Protein AF-A0A496YZ32-F1 (afdb_monomer_lite)

Foldseek 3Di:
DVPDDPPPDDDDDDDDDLVVLLVLQQPQCAPPHDVVSNVVNVVVLVVVCVVPLPSSQQRHHPCSVVVHDPPVVPHPVCSVVRNVVCVVSD

Radius of gyration: 14.62 Å; chains: 1; bounding box: 38×32×34 Å

Secondary structure (DSSP, 8-state):
--S--TTS---------HHHHHHHHHHHSSTTS-HHHHHHHHHHHHHHHHH-HHHHTT-SSHHHHHSS-TTGGG--S-HHHHHHHTTT--

pLDDT: mean 89.76, std 6.21, range [63.12, 96.38]

Sequence (90 aa):
RYVLPNACETKILVTMNARALLHFFEERLCLRAQWEIRGVADQMLVLVQKVCPGVFEGAGPKCVRLGKCPEGKMTCGDFEEVKRHYAWNR

Structure (mmCIF, N/CA/C/O backbone):
data_AF-A0A496YZ32-F1
#
_entry.id   AF-A0A496YZ32-F1
#
loop_
_atom_site.group_PDB
_atom_site.id
_atom_site.type_symbol
_atom_site.label_atom_id
_atom_site.label_alt_id
_atom_site.label_comp_id
_atom_site.label_asym_id
_atom_site.label_entity_id
_atom_site.label_seq_id
_atom_site.pdbx_PDB_ins_code
_atom_site.Cartn_x
_atom_site.Cartn_y
_atom_site.Cartn_z
_atom_site.occupancy
_atom_site.B_iso_or_equiv
_atom_site.auth_seq_id
_atom_site.auth_comp_id
_atom_site.auth_asym_id
_atom_site.auth_atom_id
_atom_site.pdbx_PDB_model_num
ATOM 1 N N . ARG A 1 1 ? 22.295 -9.032 -17.864 1.00 63.12 1 ARG A N 1
ATOM 2 C CA . ARG A 1 1 ? 21.400 -7.975 -17.321 1.00 63.12 1 ARG A CA 1
ATOM 3 C C . ARG A 1 1 ? 22.128 -6.629 -17.101 1.00 63.12 1 ARG A C 1
ATOM 5 O O . ARG A 1 1 ? 21.659 -5.842 -16.303 1.00 63.12 1 ARG A O 1
ATOM 12 N N . TYR A 1 2 ? 23.232 -6.335 -17.810 1.00 70.56 2 TYR A N 1
ATOM 13 C CA . TYR A 1 2 ? 24.057 -5.133 -17.558 1.00 70.56 2 TYR A CA 1
ATOM 14 C C . TYR A 1 2 ? 23.520 -3.845 -18.203 1.00 70.56 2 TYR A C 1
ATOM 16 O O . TYR A 1 2 ? 23.763 -2.760 -17.698 1.00 70.56 2 TYR A O 1
ATOM 24 N N . VAL A 1 3 ? 22.789 -3.977 -19.312 1.00 89.50 3 VAL A N 1
ATOM 25 C CA . VAL A 1 3 ? 22.224 -2.854 -20.083 1.00 89.50 3 VAL A CA 1
ATOM 26 C C . VAL A 1 3 ? 20.723 -2.660 -19.860 1.00 89.50 3 VAL A C 1
ATOM 28 O O . VAL A 1 3 ? 20.135 -1.750 -20.433 1.00 89.50 3 VAL A O 1
ATOM 31 N N . LEU A 1 4 ? 20.076 -3.532 -19.075 1.00 86.38 4 LEU A N 1
ATOM 32 C CA . LEU A 1 4 ? 18.630 -3.445 -18.878 1.00 86.38 4 LEU A CA 1
ATOM 33 C C . LEU A 1 4 ? 18.305 -2.307 -17.899 1.00 86.38 4 LEU A C 1
ATOM 35 O O . LEU A 1 4 ? 18.878 -2.285 -16.809 1.00 86.38 4 LEU A O 1
ATOM 39 N N . PRO A 1 5 ? 17.400 -1.382 -18.266 1.00 89.19 5 PRO A N 1
ATOM 40 C CA . PRO A 1 5 ? 17.046 -0.248 -17.423 1.00 89.19 5 PRO A CA 1
ATOM 41 C C . PRO A 1 5 ? 16.188 -0.685 -16.229 1.00 89.19 5 PRO A C 1
ATOM 43 O O . PRO A 1 5 ? 15.518 -1.717 -16.271 1.00 89.19 5 PRO A O 1
ATOM 46 N N . ASN A 1 6 ? 16.130 0.152 -15.190 1.00 88.19 6 ASN A N 1
ATOM 47 C CA . ASN A 1 6 ? 15.285 -0.084 -14.009 1.00 88.19 6 ASN A CA 1
ATOM 48 C C . ASN A 1 6 ? 13.783 -0.169 -14.340 1.00 88.19 6 ASN A C 1
ATOM 50 O O . ASN A 1 6 ? 13.045 -0.840 -13.631 1.00 88.19 6 ASN A O 1
ATOM 54 N N . ALA A 1 7 ? 13.343 0.473 -15.427 1.00 89.81 7 ALA A N 1
ATOM 55 C CA . ALA A 1 7 ? 11.959 0.445 -15.906 1.00 89.81 7 ALA A CA 1
ATOM 56 C C . ALA A 1 7 ? 11.594 -0.838 -16.685 1.00 89.81 7 ALA A C 1
ATOM 58 O O . ALA A 1 7 ? 10.508 -0.933 -17.250 1.00 89.81 7 ALA A O 1
ATOM 59 N N . CYS A 1 8 ? 12.501 -1.817 -16.766 1.00 91.94 8 CYS A N 1
ATOM 60 C CA . CYS A 1 8 ? 12.201 -3.104 -17.379 1.00 91.94 8 CYS A CA 1
ATOM 61 C C . CYS A 1 8 ? 11.127 -3.831 -16.561 1.00 91.94 8 CYS A C 1
ATOM 63 O O . CYS A 1 8 ? 11.313 -4.090 -15.369 1.00 91.94 8 CYS A O 1
ATOM 65 N N . GLU A 1 9 ? 10.025 -4.206 -17.210 1.00 91.75 9 GLU A N 1
ATOM 66 C CA . GLU A 1 9 ? 8.941 -4.920 -16.544 1.00 91.75 9 GLU A CA 1
ATOM 67 C C . GLU A 1 9 ? 9.435 -6.221 -15.894 1.00 91.75 9 GLU A C 1
ATOM 69 O O . GLU A 1 9 ? 10.304 -6.931 -16.409 1.00 91.75 9 GLU A O 1
ATOM 74 N N . THR A 1 10 ? 8.889 -6.526 -14.721 1.00 93.00 10 THR A N 1
ATOM 75 C CA . THR A 1 10 ? 9.166 -7.763 -13.994 1.00 93.00 10 THR A CA 1
ATOM 76 C C . THR A 1 10 ? 7.875 -8.256 -13.362 1.00 93.00 10 THR A C 1
ATOM 78 O O . THR A 1 10 ? 7.104 -7.475 -12.809 1.00 93.00 10 THR A O 1
ATOM 81 N N . LYS A 1 11 ? 7.641 -9.567 -13.429 1.00 94.50 11 LYS A N 1
ATOM 82 C CA . LYS A 1 11 ? 6.500 -10.221 -12.784 1.00 94.50 11 LYS A CA 1
ATOM 83 C C . LYS A 1 11 ? 6.980 -10.878 -11.498 1.00 94.50 11 LYS A C 1
ATOM 85 O O . LYS A 1 11 ? 7.940 -11.646 -11.526 1.00 94.50 11 LYS A O 1
ATOM 90 N N . ILE A 1 12 ? 6.334 -10.555 -10.381 1.00 94.81 12 ILE A N 1
ATOM 91 C CA . ILE A 1 12 ? 6.711 -11.035 -9.048 1.00 94.81 12 ILE A CA 1
ATOM 92 C C . ILE A 1 12 ? 5.464 -11.605 -8.373 1.00 94.81 12 ILE A C 1
ATOM 94 O O . ILE A 1 12 ? 4.411 -10.973 -8.374 1.00 94.81 12 ILE A O 1
ATOM 98 N N . LEU A 1 13 ? 5.594 -12.797 -7.794 1.00 96.38 13 LEU A N 1
ATOM 99 C CA . LEU A 1 13 ? 4.585 -13.407 -6.931 1.00 96.38 13 LEU A CA 1
ATOM 100 C C . LEU A 1 13 ? 4.989 -13.160 -5.478 1.00 96.38 13 LEU A C 1
ATOM 102 O O . LEU A 1 13 ? 6.086 -13.537 -5.069 1.00 96.38 13 LEU A O 1
ATOM 106 N N . VAL A 1 14 ? 4.115 -12.519 -4.704 1.00 95.56 14 VAL A N 1
ATOM 107 C CA . VAL A 1 14 ? 4.379 -12.161 -3.306 1.00 95.56 14 VAL A CA 1
ATOM 108 C C . VAL A 1 14 ? 3.284 -12.747 -2.427 1.00 95.56 14 VAL A C 1
ATOM 110 O O . VAL A 1 14 ? 2.103 -12.574 -2.707 1.00 95.56 14 VAL A O 1
ATOM 113 N N . THR A 1 15 ? 3.680 -13.422 -1.348 1.00 96.06 15 THR A N 1
ATOM 114 C CA . THR A 1 15 ? 2.761 -13.910 -0.311 1.00 96.06 15 THR A CA 1
ATOM 115 C C . THR A 1 15 ? 3.108 -13.231 1.006 1.00 96.06 15 THR A C 1
ATOM 117 O O . THR A 1 15 ? 4.269 -13.213 1.409 1.00 96.06 15 THR A O 1
ATOM 120 N N . MET A 1 16 ? 2.112 -12.660 1.678 1.00 95.81 16 MET A N 1
ATOM 121 C CA . MET A 1 16 ? 2.276 -11.986 2.965 1.00 95.81 16 MET A CA 1
ATOM 122 C C . MET A 1 16 ? 1.144 -12.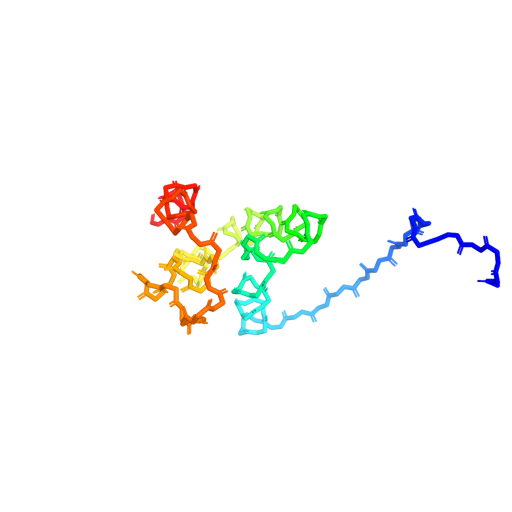393 3.900 1.00 95.81 16 MET A C 1
ATOM 124 O O . MET A 1 16 ? 0.005 -12.559 3.470 1.00 95.81 16 MET A O 1
ATOM 128 N N . ASN A 1 17 ? 1.449 -12.529 5.190 1.00 95.44 17 ASN A N 1
ATOM 129 C CA . ASN A 1 17 ? 0.404 -12.632 6.203 1.00 95.44 17 ASN A CA 1
ATOM 130 C C . ASN A 1 17 ? -0.276 -11.263 6.410 1.00 95.44 17 ASN A C 1
ATOM 132 O O . ASN A 1 17 ? 0.263 -10.225 6.020 1.00 95.44 17 ASN A O 1
ATOM 136 N N . ALA A 1 18 ? -1.443 -11.248 7.060 1.00 93.88 18 ALA A N 1
ATOM 137 C CA . ALA A 1 18 ? -2.210 -10.016 7.262 1.00 93.88 18 ALA A CA 1
ATOM 138 C C . ALA A 1 18 ? -1.402 -8.919 7.981 1.00 93.88 18 ALA A C 1
ATOM 140 O O . ALA A 1 18 ? -1.460 -7.753 7.603 1.00 93.88 18 ALA A O 1
ATOM 141 N N . ARG A 1 19 ? -0.576 -9.292 8.968 1.00 94.25 19 ARG A N 1
ATOM 142 C CA . ARG A 1 19 ? 0.265 -8.346 9.718 1.00 94.25 19 ARG A CA 1
ATOM 143 C C . ARG A 1 19 ? 1.324 -7.677 8.840 1.00 94.25 19 ARG A C 1
ATOM 145 O O . ARG A 1 19 ? 1.501 -6.465 8.911 1.00 94.25 19 ARG A O 1
ATOM 152 N N . ALA A 1 20 ? 2.034 -8.462 8.033 1.00 96.06 20 ALA A N 1
ATOM 153 C CA . ALA A 1 20 ? 3.039 -7.958 7.107 1.00 96.06 20 ALA A CA 1
ATOM 154 C C . ALA A 1 20 ? 2.392 -7.094 6.023 1.00 96.06 20 ALA A C 1
ATOM 156 O O . ALA A 1 20 ? 2.965 -6.078 5.643 1.00 96.06 20 ALA A O 1
ATOM 157 N N . LEU A 1 21 ? 1.189 -7.459 5.578 1.00 95.44 21 LEU A N 1
ATOM 158 C CA . LEU A 1 21 ? 0.444 -6.694 4.588 1.00 95.44 21 LEU A CA 1
ATOM 159 C C . LEU A 1 21 ? -0.024 -5.336 5.137 1.00 95.44 21 LEU A C 1
ATOM 161 O O . LEU A 1 21 ? 0.133 -4.322 4.467 1.00 95.44 21 LEU A O 1
ATOM 165 N N . LEU A 1 22 ? -0.504 -5.283 6.383 1.00 94.38 22 LEU A N 1
ATOM 166 C CA . LEU A 1 22 ? -0.819 -4.019 7.061 1.00 94.38 22 LEU A CA 1
ATOM 167 C C . LEU A 1 22 ? 0.419 -3.127 7.198 1.00 94.38 22 LEU A C 1
ATOM 169 O O . LEU A 1 22 ? 0.380 -1.954 6.837 1.00 94.38 22 LEU A O 1
ATOM 173 N N . HIS A 1 23 ? 1.543 -3.693 7.642 1.00 94.38 23 HIS A N 1
ATOM 174 C CA . HIS A 1 23 ? 2.806 -2.959 7.703 1.00 94.38 23 HIS A CA 1
ATOM 175 C C . HIS A 1 23 ? 3.261 -2.478 6.313 1.00 94.38 23 HIS A C 1
ATOM 177 O O . HIS A 1 23 ? 3.779 -1.374 6.167 1.00 94.38 23 HIS A O 1
ATOM 183 N N . PHE A 1 24 ? 3.058 -3.283 5.267 1.00 96.06 24 PHE A N 1
ATOM 184 C CA . PHE A 1 24 ? 3.359 -2.894 3.892 1.00 96.06 24 PHE A CA 1
ATOM 185 C C . PHE A 1 24 ? 2.535 -1.674 3.463 1.00 96.06 24 PHE A C 1
ATOM 187 O O . PHE A 1 24 ? 3.104 -0.713 2.948 1.00 96.06 24 PHE A O 1
ATOM 194 N N . PHE A 1 25 ? 1.229 -1.669 3.731 1.00 95.06 25 PHE A N 1
ATOM 195 C CA . PHE A 1 25 ? 0.364 -0.522 3.457 1.00 95.06 25 PHE A CA 1
ATOM 196 C C . PHE A 1 25 ? 0.789 0.727 4.235 1.00 95.06 25 PHE A C 1
ATOM 198 O O . PHE A 1 25 ? 0.882 1.809 3.657 1.00 95.06 25 PHE A O 1
ATOM 205 N N . GLU A 1 26 ? 1.146 0.576 5.508 1.00 93.19 26 GLU A N 1
ATOM 206 C CA . GLU A 1 26 ? 1.610 1.679 6.351 1.00 93.19 26 GLU A CA 1
ATOM 207 C C . GLU A 1 26 ? 2.829 2.414 5.776 1.00 93.19 26 GLU A C 1
ATOM 209 O O . GLU A 1 26 ? 2.892 3.644 5.854 1.00 93.19 26 GLU A O 1
ATOM 214 N N . GLU A 1 27 ? 3.778 1.675 5.197 1.00 93.00 27 GLU A N 1
ATOM 215 C CA . GLU A 1 27 ? 4.997 2.236 4.606 1.00 93.00 27 GLU A CA 1
ATOM 216 C C . GLU A 1 27 ? 4.795 2.710 3.162 1.00 93.00 27 GLU A C 1
ATOM 218 O O . GLU A 1 27 ? 5.321 3.751 2.766 1.00 93.00 27 GLU A O 1
ATOM 223 N N . ARG A 1 28 ? 4.070 1.942 2.338 1.00 95.25 28 ARG A N 1
ATOM 224 C CA . ARG A 1 28 ? 4.020 2.162 0.880 1.00 95.25 28 ARG A CA 1
ATOM 225 C C . ARG A 1 28 ? 2.917 3.104 0.424 1.00 95.25 28 ARG A C 1
ATOM 227 O O . ARG A 1 28 ? 3.050 3.678 -0.651 1.00 95.25 28 ARG A O 1
ATOM 234 N N . LEU A 1 29 ? 1.892 3.322 1.245 1.00 94.25 29 LEU A N 1
ATOM 235 C CA . LEU A 1 29 ? 0.838 4.303 0.967 1.00 94.25 29 LEU A CA 1
ATOM 236 C C . LEU A 1 29 ? 1.211 5.723 1.428 1.00 94.25 29 LEU A C 1
ATOM 238 O O . LEU A 1 29 ? 0.466 6.674 1.207 1.00 94.25 29 LEU A O 1
ATOM 242 N N . CYS A 1 30 ? 2.359 5.896 2.092 1.00 91.44 30 CYS A N 1
ATOM 243 C CA . CYS A 1 30 ? 2.831 7.214 2.503 1.00 91.44 30 CYS A CA 1
ATOM 244 C C . CYS A 1 30 ? 3.183 8.073 1.276 1.00 91.44 30 CYS A C 1
ATOM 246 O O . CYS A 1 30 ? 3.753 7.579 0.303 1.00 91.44 30 CYS A O 1
ATOM 248 N N . LEU A 1 31 ? 2.934 9.386 1.336 1.00 90.94 31 LEU A N 1
ATOM 249 C CA . LEU A 1 31 ? 3.285 10.296 0.239 1.00 90.94 31 LEU A CA 1
ATOM 250 C C . LEU A 1 31 ? 4.790 10.377 -0.042 1.00 90.94 31 LEU A C 1
ATOM 252 O O . LEU A 1 31 ? 5.183 10.701 -1.158 1.00 90.94 31 LEU A O 1
ATOM 256 N N . ARG A 1 32 ? 5.622 10.040 0.948 1.00 90.69 32 ARG A N 1
ATOM 257 C CA . ARG A 1 32 ? 7.081 9.961 0.799 1.00 90.69 32 ARG A CA 1
ATOM 258 C C . ARG A 1 32 ? 7.549 8.727 0.035 1.00 90.69 32 ARG A C 1
ATOM 260 O O . ARG A 1 32 ? 8.691 8.699 -0.416 1.00 90.69 32 ARG A O 1
ATOM 267 N N . ALA A 1 33 ? 6.716 7.693 -0.060 1.00 91.94 33 ALA A N 1
ATOM 268 C CA . ALA A 1 33 ? 7.041 6.526 -0.859 1.00 91.94 33 ALA A CA 1
ATOM 269 C C . ALA A 1 33 ? 7.001 6.882 -2.350 1.00 91.94 33 ALA A C 1
ATOM 271 O O . ALA A 1 33 ? 6.266 7.773 -2.780 1.00 91.94 33 ALA A O 1
ATOM 272 N N . GLN A 1 34 ? 7.789 6.160 -3.147 1.00 94.06 34 GLN A N 1
ATOM 273 C CA . GLN A 1 34 ? 7.798 6.325 -4.597 1.00 94.06 34 GLN A CA 1
ATOM 274 C C . GLN A 1 34 ? 6.391 6.091 -5.167 1.00 94.06 34 GLN A C 1
ATOM 276 O O . GLN A 1 34 ? 5.707 5.130 -4.812 1.00 94.06 34 GLN A O 1
ATOM 281 N N . TRP A 1 35 ? 5.952 6.985 -6.049 1.00 94.62 35 TRP A N 1
ATOM 282 C CA . TRP A 1 35 ? 4.577 7.022 -6.549 1.00 94.62 35 TRP A CA 1
ATOM 283 C C . TRP A 1 35 ? 4.156 5.727 -7.269 1.00 94.62 35 TRP A C 1
ATOM 285 O O . TRP A 1 35 ? 2.998 5.333 -7.171 1.00 94.62 35 TRP A O 1
ATOM 295 N N . GLU A 1 36 ? 5.094 5.024 -7.913 1.00 95.69 36 GLU A N 1
ATOM 296 C CA . GLU A 1 36 ? 4.837 3.740 -8.583 1.00 95.69 36 GLU A CA 1
ATOM 297 C C . GLU A 1 36 ? 4.430 2.641 -7.592 1.00 95.69 36 GLU A C 1
ATOM 299 O O . GLU A 1 36 ? 3.396 1.998 -7.766 1.00 95.69 36 GLU A O 1
ATO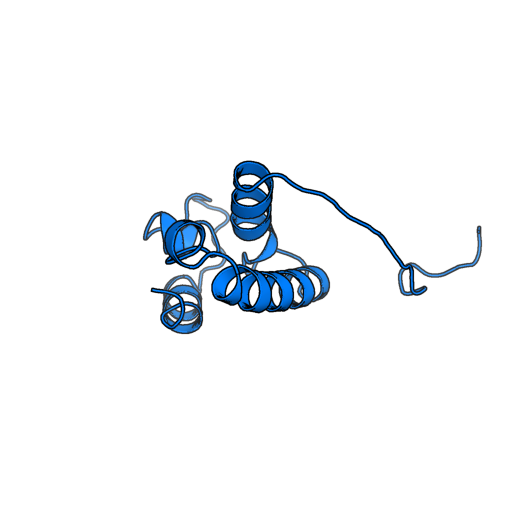M 304 N N . ILE A 1 37 ? 5.198 2.447 -6.510 1.00 95.44 37 ILE A N 1
ATOM 305 C CA . ILE A 1 37 ? 4.860 1.433 -5.498 1.00 95.44 37 ILE A CA 1
ATOM 306 C C . ILE A 1 37 ? 3.607 1.820 -4.716 1.00 95.44 37 ILE A C 1
ATOM 308 O O . ILE A 1 37 ? 2.848 0.939 -4.315 1.00 95.44 37 ILE A O 1
ATOM 312 N N . ARG A 1 38 ? 3.361 3.123 -4.542 1.00 95.56 38 ARG A N 1
ATOM 313 C CA . ARG A 1 38 ? 2.123 3.619 -3.944 1.00 95.56 38 ARG A CA 1
ATOM 314 C C . ARG A 1 38 ? 0.914 3.220 -4.785 1.00 95.56 38 ARG A C 1
ATOM 316 O O . ARG A 1 38 ? 0.003 2.608 -4.247 1.00 95.56 38 ARG A O 1
ATOM 323 N N . GLY A 1 39 ? 0.961 3.441 -6.101 1.00 96.00 39 GLY A N 1
ATOM 324 C CA . GLY A 1 39 ? -0.112 3.031 -7.010 1.00 96.00 39 GLY A CA 1
ATOM 325 C C . GLY A 1 39 ? -0.383 1.522 -6.989 1.00 96.00 39 GLY A C 1
ATOM 326 O O . GLY A 1 39 ? -1.539 1.103 -6.991 1.00 96.00 39 GLY A O 1
ATOM 327 N N . VAL A 1 40 ? 0.666 0.695 -6.899 1.00 96.06 40 VAL A N 1
ATOM 328 C CA . VAL A 1 40 ? 0.507 -0.760 -6.722 1.00 96.06 40 VAL A CA 1
ATOM 329 C C . VAL A 1 40 ? -0.139 -1.086 -5.371 1.00 96.06 40 VAL A C 1
ATOM 331 O O . VAL A 1 40 ? -1.072 -1.887 -5.309 1.00 96.06 40 VAL A O 1
ATOM 334 N N . ALA A 1 41 ? 0.316 -0.455 -4.287 1.00 96.38 41 ALA A N 1
ATOM 335 C CA . ALA A 1 41 ? -0.223 -0.675 -2.948 1.00 96.38 41 ALA A CA 1
ATOM 336 C C . ALA A 1 41 ? -1.692 -0.229 -2.821 1.00 96.38 41 ALA A C 1
ATOM 338 O O . ALA A 1 41 ? -2.472 -0.927 -2.175 1.00 96.38 41 ALA A O 1
ATOM 339 N N . ASP A 1 42 ? -2.089 0.870 -3.469 1.00 95.12 42 ASP A N 1
ATOM 340 C CA . ASP A 1 42 ? -3.478 1.346 -3.518 1.00 95.12 42 ASP A CA 1
ATOM 341 C C . ASP A 1 42 ? -4.397 0.310 -4.178 1.00 95.12 42 ASP A C 1
ATOM 343 O O . ASP A 1 42 ? -5.448 -0.043 -3.639 1.00 95.12 42 ASP A O 1
ATOM 347 N N . GLN A 1 43 ? -3.976 -0.251 -5.317 1.00 95.94 43 GLN A N 1
ATOM 348 C CA . GLN A 1 43 ? -4.728 -1.313 -5.991 1.00 95.94 43 GLN A CA 1
ATOM 349 C C . GLN A 1 43 ? -4.840 -2.569 -5.118 1.00 95.94 43 GLN A C 1
ATOM 351 O O . GLN A 1 43 ? -5.913 -3.172 -5.028 1.00 95.94 43 GLN A O 1
ATOM 356 N N . MET A 1 44 ? -3.755 -2.949 -4.437 1.00 95.44 44 MET A N 1
ATOM 357 C CA . MET A 1 44 ? -3.764 -4.069 -3.494 1.00 95.44 44 MET A CA 1
ATOM 358 C C . MET A 1 44 ? -4.743 -3.827 -2.337 1.00 95.44 44 MET A C 1
ATOM 360 O O . MET A 1 44 ? -5.486 -4.740 -1.982 1.00 95.44 44 MET A O 1
ATOM 364 N N . LEU A 1 45 ? -4.794 -2.612 -1.780 1.00 94.75 45 LEU A N 1
ATOM 365 C CA . LEU A 1 45 ? -5.699 -2.260 -0.684 1.00 94.75 45 LEU A CA 1
ATOM 366 C C . LEU A 1 45 ? -7.174 -2.425 -1.087 1.00 94.75 45 LEU A C 1
ATOM 368 O O . LEU A 1 45 ? -7.945 -3.041 -0.350 1.00 94.75 45 LEU A O 1
ATOM 372 N N . VAL A 1 46 ? -7.551 -1.952 -2.282 1.00 94.44 46 VAL A N 1
ATOM 373 C CA . VAL A 1 46 ? -8.917 -2.089 -2.824 1.00 94.44 46 VAL A CA 1
ATOM 374 C C . VAL A 1 46 ? -9.324 -3.558 -2.979 1.00 94.44 46 VAL A C 1
ATOM 376 O O . VAL A 1 46 ? -10.465 -3.922 -2.698 1.00 94.44 46 VAL A O 1
ATOM 379 N N . LEU A 1 47 ? -8.414 -4.420 -3.442 1.00 94.69 47 LEU A N 1
ATOM 380 C CA . LEU A 1 47 ? -8.699 -5.849 -3.606 1.00 94.69 47 LEU A CA 1
ATOM 381 C C . LEU A 1 47 ? -8.849 -6.554 -2.257 1.00 94.69 47 LEU A C 1
ATOM 383 O O . LEU A 1 47 ? -9.754 -7.363 -2.074 1.00 94.69 47 LEU A O 1
ATOM 387 N N . VAL A 1 48 ? -7.980 -6.227 -1.307 1.00 93.94 48 VAL A N 1
ATOM 388 C CA . VAL A 1 48 ? -7.936 -6.876 0.003 1.00 93.94 48 VAL A CA 1
ATOM 389 C C . 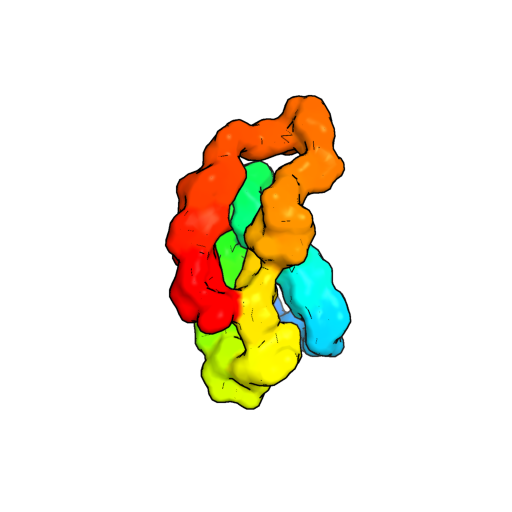VAL A 1 48 ? -9.151 -6.507 0.856 1.00 93.94 48 VAL A C 1
ATOM 391 O O . VAL A 1 48 ? -9.711 -7.384 1.514 1.00 93.94 48 VAL A O 1
ATOM 394 N N . GLN A 1 49 ? -9.630 -5.262 0.778 1.00 91.56 49 GLN A N 1
ATOM 395 C CA . GLN A 1 49 ? -10.877 -4.854 1.435 1.00 91.56 49 GLN A CA 1
ATOM 396 C C . GLN A 1 49 ? -12.090 -5.677 0.995 1.00 91.56 49 GLN A C 1
ATOM 398 O O . GLN A 1 49 ? -12.941 -5.997 1.818 1.00 91.56 49 GLN A O 1
ATOM 403 N N . LYS A 1 50 ? -12.165 -6.063 -0.286 1.00 92.44 50 LYS A N 1
ATOM 404 C CA . LYS A 1 50 ? -13.262 -6.906 -0.792 1.00 92.44 50 LYS A CA 1
ATOM 405 C C . LYS A 1 50 ? -13.220 -8.320 -0.217 1.00 92.44 50 LYS A C 1
ATOM 407 O O . LYS A 1 50 ? -14.258 -8.960 -0.107 1.00 92.44 50 LYS A O 1
ATOM 412 N N . VAL A 1 51 ? -12.027 -8.815 0.115 1.00 93.50 51 VAL A N 1
ATOM 413 C CA . VAL A 1 51 ? -11.824 -10.178 0.621 1.00 93.50 51 VAL A CA 1
ATOM 414 C C . VAL A 1 51 ? -12.033 -10.249 2.132 1.00 93.50 51 VAL A C 1
ATOM 416 O O . VAL A 1 51 ? -12.660 -11.186 2.618 1.00 93.50 51 VAL A O 1
ATOM 419 N N . CYS A 1 52 ? -11.500 -9.289 2.889 1.00 91.31 52 CYS A N 1
ATOM 420 C CA . CYS A 1 52 ? -11.563 -9.308 4.349 1.00 91.31 52 CYS A CA 1
ATOM 421 C C . CYS A 1 52 ? -11.721 -7.889 4.921 1.00 91.31 52 CYS A C 1
ATOM 423 O O . CYS A 1 52 ? -10.752 -7.316 5.423 1.00 91.31 52 CYS A O 1
ATOM 425 N N . PRO A 1 53 ? -12.931 -7.308 4.875 1.00 89.44 53 PRO A N 1
ATOM 426 C CA . PRO A 1 53 ? -13.145 -5.939 5.334 1.00 89.44 53 PRO A CA 1
ATOM 427 C C . PRO A 1 53 ? -12.801 -5.777 6.819 1.00 89.44 53 PRO A C 1
ATOM 429 O O . PRO A 1 53 ? -12.058 -4.872 7.160 1.00 89.44 53 PRO A O 1
ATOM 432 N N . GLY A 1 54 ? -13.188 -6.713 7.694 1.00 90.31 54 GLY A N 1
ATOM 433 C CA . GLY A 1 54 ? -12.990 -6.559 9.145 1.00 90.31 54 GLY A CA 1
ATOM 434 C C . GLY A 1 54 ? -11.533 -6.463 9.629 1.00 90.31 54 GLY A C 1
ATOM 435 O O . GLY A 1 54 ? -11.300 -6.042 10.757 1.00 90.31 54 GLY A O 1
ATOM 436 N N . VAL A 1 55 ? -10.544 -6.850 8.812 1.00 88.81 55 VAL A N 1
ATOM 437 C CA . VAL A 1 55 ? -9.112 -6.696 9.147 1.00 88.81 55 VAL A CA 1
ATOM 438 C C . VAL A 1 55 ? -8.502 -5.449 8.499 1.00 88.81 55 VAL A C 1
ATOM 440 O O . VAL A 1 55 ? -7.542 -4.893 9.032 1.00 88.81 55 VAL A O 1
ATOM 443 N N . PHE A 1 56 ? -9.026 -5.029 7.345 1.00 90.81 56 PHE A N 1
ATOM 444 C CA . PHE A 1 56 ? -8.443 -3.969 6.515 1.00 90.81 56 PHE A CA 1
ATOM 445 C C . PHE A 1 56 ? -9.284 -2.686 6.454 1.00 90.81 56 PHE A C 1
ATOM 447 O O . PHE A 1 56 ? -8.884 -1.719 5.803 1.00 90.81 56 PHE A O 1
ATOM 454 N N . GLU A 1 57 ? -10.406 -2.650 7.161 1.00 89.19 57 GLU A N 1
ATOM 455 C CA . GLU A 1 57 ? -11.159 -1.442 7.471 1.00 89.19 57 GLU A CA 1
ATOM 456 C C . GLU A 1 57 ? -10.257 -0.469 8.241 1.00 89.19 57 GLU A C 1
ATOM 458 O O . GLU A 1 57 ? -9.547 -0.838 9.181 1.00 89.19 57 GLU A O 1
ATOM 463 N N . GLY A 1 58 ? -10.185 0.777 7.781 1.00 86.56 58 GLY A N 1
ATOM 464 C CA . GLY A 1 58 ? -9.262 1.772 8.323 1.00 86.56 58 GLY A CA 1
ATOM 465 C C . GLY A 1 58 ? -7.789 1.547 7.963 1.00 86.56 58 GLY A C 1
ATOM 466 O O . GLY A 1 58 ? -6.936 2.321 8.410 1.00 86.56 58 GLY A O 1
ATOM 467 N N . ALA A 1 59 ? -7.455 0.519 7.172 1.00 90.12 59 ALA A N 1
ATOM 468 C CA . ALA A 1 59 ? -6.088 0.309 6.713 1.00 90.12 59 ALA A CA 1
ATOM 469 C C . ALA A 1 59 ? -5.663 1.411 5.735 1.00 90.12 59 ALA A C 1
ATOM 471 O O . ALA A 1 59 ? -6.425 1.894 4.898 1.00 90.12 59 ALA A O 1
ATOM 472 N N . GLY A 1 60 ? -4.409 1.820 5.844 1.00 90.12 60 GLY A N 1
ATOM 473 C CA . GLY A 1 60 ? -3.893 2.940 5.085 1.00 90.12 60 GLY A CA 1
ATOM 474 C C . GLY A 1 60 ? -2.489 3.306 5.546 1.00 90.12 60 GLY A C 1
ATOM 475 O O . GLY A 1 60 ? -1.864 2.558 6.305 1.00 90.12 60 GLY A O 1
ATOM 476 N N . PRO A 1 61 ? -1.983 4.469 5.123 1.00 91.38 61 PRO A N 1
ATOM 477 C CA . PRO A 1 61 ? -0.706 4.964 5.607 1.00 91.38 61 PRO A CA 1
ATOM 478 C C . PRO A 1 61 ? -0.756 5.225 7.119 1.00 91.38 61 PRO A C 1
ATOM 480 O O . PRO A 1 61 ? -1.818 5.486 7.694 1.00 91.38 61 PRO A O 1
ATOM 483 N N . LYS A 1 62 ? 0.411 5.216 7.781 1.00 89.62 62 LYS A N 1
ATOM 484 C CA . LYS A 1 62 ? 0.519 5.396 9.247 1.00 89.62 62 LYS A CA 1
ATOM 485 C C . LYS A 1 62 ? -0.245 6.609 9.775 1.00 89.62 62 LYS A C 1
ATOM 487 O O . LYS A 1 62 ? -0.777 6.566 10.880 1.00 89.62 62 LYS A O 1
ATOM 492 N N . CYS A 1 63 ? -0.309 7.683 8.990 1.00 88.31 63 CYS A N 1
ATOM 493 C CA . CYS A 1 63 ? -1.067 8.882 9.323 1.00 88.31 63 CYS A CA 1
ATOM 494 C C . CYS A 1 63 ? -2.570 8.625 9.497 1.00 88.31 63 CYS A C 1
ATOM 496 O O . CYS A 1 63 ? -3.161 9.139 10.443 1.00 88.31 63 CYS A O 1
ATOM 498 N N . VAL A 1 64 ? -3.184 7.818 8.632 1.00 87.44 64 VAL A N 1
ATOM 499 C CA . VAL A 1 64 ? -4.617 7.494 8.696 1.00 87.44 64 VAL A CA 1
ATOM 500 C C . VAL A 1 64 ? -4.909 6.637 9.923 1.00 87.44 64 VAL A C 1
ATOM 502 O O . VAL A 1 64 ? -5.830 6.949 10.677 1.00 87.44 64 VAL A O 1
ATOM 505 N N . ARG A 1 65 ? -4.063 5.630 10.184 1.00 83.75 65 ARG A N 1
ATOM 506 C CA . ARG A 1 65 ? -4.211 4.72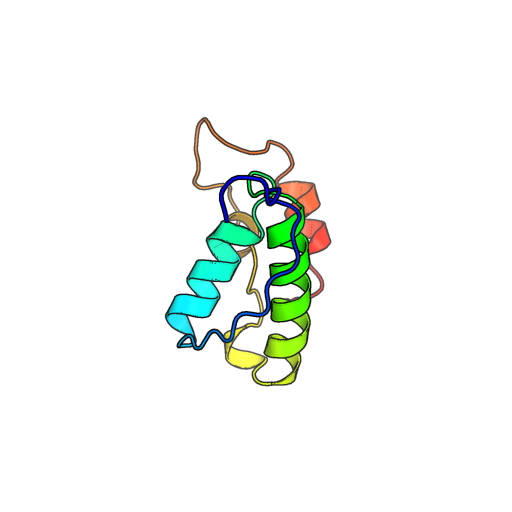9 11.335 1.00 83.75 65 ARG A CA 1
ATOM 507 C C . ARG A 1 65 ? -3.971 5.420 12.679 1.00 83.75 65 ARG A C 1
ATOM 509 O O . ARG A 1 65 ? -4.715 5.200 13.626 1.00 83.75 65 ARG A O 1
ATOM 516 N N . LEU A 1 66 ? -2.916 6.229 12.787 1.00 84.19 66 LEU A N 1
ATOM 517 C CA . LEU A 1 66 ? -2.518 6.879 14.045 1.00 84.19 66 LEU A CA 1
ATOM 518 C C . LEU A 1 66 ? -3.199 8.235 14.267 1.00 84.19 66 LEU A C 1
ATOM 520 O O . LEU A 1 66 ? -3.066 8.816 15.342 1.00 84.19 66 LEU A O 1
ATOM 524 N N . GLY A 1 67 ? -3.865 8.783 13.248 1.00 83.38 67 GLY A N 1
ATOM 525 C CA . GLY A 1 67 ? -4.452 10.122 13.285 1.00 83.38 67 GLY A CA 1
ATOM 526 C C . GLY A 1 67 ? -3.431 11.267 13.325 1.00 83.38 67 GLY A C 1
ATOM 527 O O . GLY A 1 67 ? -3.830 12.418 13.469 1.00 83.38 67 GLY A O 1
ATOM 528 N N . LYS A 1 68 ? -2.133 10.969 13.198 1.00 84.62 68 LYS A N 1
ATOM 529 C CA . LYS A 1 68 ? -1.023 11.932 13.127 1.00 84.62 68 LYS A CA 1
ATOM 530 C C . LYS A 1 68 ? 0.142 11.342 12.336 1.00 84.62 68 LYS A C 1
ATOM 532 O O . LYS A 1 68 ? 0.303 10.123 12.298 1.00 84.62 68 LYS A O 1
ATOM 537 N N . CYS A 1 69 ? 0.982 12.184 11.733 1.00 85.19 69 CYS A N 1
ATOM 538 C CA . CYS A 1 69 ? 2.210 11.717 11.087 1.00 85.19 69 CYS A CA 1
ATOM 539 C C . CYS A 1 69 ? 3.259 11.346 12.159 1.00 85.19 69 CYS A C 1
ATOM 541 O O . CYS A 1 69 ? 3.666 12.223 12.923 1.00 85.19 69 CYS A O 1
ATOM 543 N N . PRO A 1 70 ? 3.712 10.079 12.249 1.00 82.94 70 PRO A N 1
ATOM 544 C CA . PRO A 1 70 ? 4.685 9.666 13.263 1.00 82.94 70 PRO A CA 1
ATOM 545 C C . PRO A 1 70 ? 6.124 10.094 12.938 1.00 82.94 70 PRO A C 1
ATOM 547 O O . PRO A 1 70 ? 7.011 9.916 13.765 1.00 82.94 70 PRO A O 1
ATOM 550 N N . GLU A 1 71 ? 6.377 10.646 11.750 1.00 81.94 71 GLU A N 1
ATOM 551 C CA . GLU A 1 71 ? 7.734 10.889 11.243 1.00 81.94 71 GLU A CA 1
ATOM 552 C C . GLU A 1 71 ? 8.364 12.211 11.712 1.00 81.94 71 GLU A C 1
ATOM 554 O O . GLU A 1 71 ? 9.484 12.548 11.322 1.00 81.94 71 GLU A O 1
ATOM 559 N N . GLY A 1 72 ? 7.687 12.950 12.596 1.00 81.00 72 GLY A N 1
ATOM 560 C CA . GLY A 1 72 ? 8.263 14.089 13.311 1.00 81.00 72 GLY A CA 1
ATOM 561 C C . GLY A 1 72 ? 8.727 15.202 12.374 1.00 81.00 72 GLY A C 1
ATOM 562 O O . GLY A 1 72 ? 7.907 15.918 11.829 1.00 81.00 72 GLY A O 1
ATOM 563 N N . LYS A 1 73 ? 10.040 15.372 12.186 1.00 78.38 73 LYS A N 1
ATOM 564 C CA . LYS A 1 73 ? 10.596 16.387 11.266 1.00 78.38 73 LYS A CA 1
ATOM 565 C C . LYS A 1 73 ? 10.489 15.995 9.790 1.00 78.38 73 LYS A C 1
ATOM 567 O O . LYS A 1 73 ? 10.591 16.856 8.927 1.00 78.38 73 LYS A O 1
ATOM 572 N N . MET A 1 74 ? 10.288 14.712 9.502 1.00 82.25 74 MET A N 1
ATOM 573 C CA . MET A 1 74 ? 10.250 14.159 8.147 1.00 82.25 74 MET A CA 1
ATOM 574 C C . MET A 1 74 ? 8.816 13.999 7.630 1.00 82.25 74 MET A C 1
ATOM 576 O O . MET A 1 74 ? 8.543 13.086 6.860 1.00 82.25 74 MET A O 1
ATOM 580 N N . THR A 1 75 ? 7.870 14.831 8.076 1.00 84.06 75 THR A N 1
ATOM 581 C CA . THR A 1 75 ? 6.487 14.719 7.588 1.00 84.06 75 THR A CA 1
ATOM 582 C C . THR A 1 75 ? 6.395 15.097 6.115 1.00 84.06 75 THR A C 1
ATOM 584 O O . THR A 1 75 ? 7.131 15.962 5.649 1.00 84.06 75 THR A O 1
ATOM 587 N N . CYS A 1 76 ? 5.428 14.517 5.409 1.00 81.62 76 CYS A N 1
ATOM 588 C CA . CYS A 1 76 ? 5.065 14.958 4.063 1.00 81.62 76 CYS A CA 1
ATOM 589 C C . CYS A 1 76 ? 4.361 16.326 4.026 1.00 81.62 76 CYS A C 1
ATOM 591 O O . CYS A 1 76 ? 4.257 16.889 2.952 1.00 81.62 76 CYS A O 1
ATOM 593 N N . GLY A 1 77 ? 3.884 16.868 5.154 1.00 83.38 77 GLY A N 1
ATOM 594 C CA . GLY A 1 77 ? 3.125 18.129 5.198 1.00 83.38 77 GLY A CA 1
ATOM 595 C C . GLY A 1 77 ? 1.637 17.979 4.856 1.00 83.38 77 GLY A C 1
ATOM 596 O O . GLY A 1 77 ? 0.800 18.567 5.534 1.00 83.38 77 GLY A O 1
ATOM 597 N N . ASP A 1 78 ? 1.282 17.091 3.928 1.00 84.75 78 ASP A N 1
ATOM 598 C CA . ASP A 1 78 ? -0.085 16.972 3.386 1.00 84.75 78 ASP A CA 1
ATOM 599 C C . ASP A 1 78 ? -0.978 15.970 4.145 1.00 84.75 78 ASP A C 1
ATOM 601 O O . ASP A 1 78 ? -1.783 15.230 3.576 1.00 84.75 78 ASP A O 1
ATOM 605 N N . PHE A 1 79 ? -0.833 15.908 5.471 1.00 84.69 79 PHE A N 1
ATOM 606 C CA . PHE A 1 79 ? -1.527 14.931 6.320 1.00 84.69 79 PHE A CA 1
ATOM 607 C C . PHE A 1 79 ? -3.054 14.932 6.131 1.00 84.69 79 PHE A C 1
ATOM 609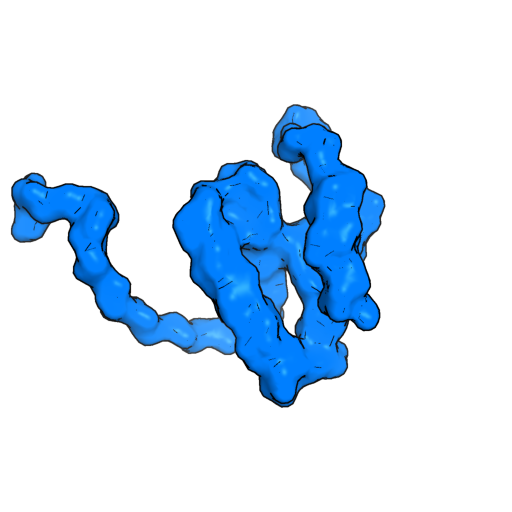 O O . PHE A 1 79 ? -3.676 13.867 6.063 1.00 84.69 79 PHE A O 1
ATOM 616 N N . GLU A 1 80 ? -3.663 16.117 6.073 1.00 85.38 80 GLU A N 1
ATOM 617 C CA . GLU A 1 80 ? -5.115 16.237 5.945 1.00 85.38 80 GLU A CA 1
ATOM 618 C C . GLU A 1 80 ? -5.628 15.714 4.608 1.00 85.38 80 GLU A C 1
ATOM 620 O O . GLU A 1 80 ? -6.672 15.063 4.571 1.00 85.38 80 GLU A O 1
ATOM 625 N N . GLU A 1 81 ? -4.897 15.971 3.525 1.00 87.50 81 GLU A N 1
ATOM 626 C CA . GLU A 1 81 ? -5.274 15.522 2.190 1.00 87.50 81 GLU A CA 1
ATOM 627 C C . GLU A 1 81 ? -5.253 13.998 2.115 1.00 87.50 81 GLU A C 1
ATOM 629 O O . GLU A 1 81 ? -6.239 13.387 1.706 1.00 87.50 81 GLU A O 1
ATOM 634 N N . VAL A 1 82 ? -4.192 13.372 2.629 1.00 89.25 82 VAL A N 1
ATOM 635 C CA . VAL A 1 82 ? -4.085 11.908 2.702 1.00 89.25 82 VAL A CA 1
ATOM 636 C C . VAL A 1 82 ? -5.240 11.315 3.506 1.00 89.25 82 VAL A C 1
ATOM 638 O O . VAL A 1 82 ? -5.847 10.324 3.105 1.00 89.25 82 VAL A O 1
ATOM 641 N N . LYS A 1 83 ? -5.594 11.935 4.635 1.00 87.06 83 LYS A N 1
ATOM 642 C CA . LYS A 1 83 ? -6.710 11.471 5.463 1.00 87.06 83 LYS A CA 1
ATOM 643 C C . LYS A 1 83 ? -8.049 11.562 4.733 1.00 87.06 83 LYS A C 1
ATOM 645 O O . LYS A 1 83 ? -8.866 10.658 4.877 1.00 87.06 83 LYS A O 1
ATOM 650 N N . ARG A 1 84 ? -8.273 12.625 3.955 1.00 88.75 84 ARG A N 1
ATOM 651 C CA . ARG A 1 84 ? -9.467 12.757 3.105 1.00 88.75 84 ARG A CA 1
ATOM 652 C C . ARG A 1 84 ? -9.454 11.725 1.979 1.00 88.75 84 ARG A C 1
ATOM 654 O O . ARG A 1 84 ? -10.485 11.118 1.715 1.00 88.75 84 ARG A O 1
ATOM 661 N N . HIS A 1 85 ? -8.294 11.477 1.374 1.00 89.81 85 HIS A N 1
ATOM 662 C CA . HIS A 1 85 ? -8.142 10.520 0.283 1.00 89.81 85 HIS A CA 1
ATOM 663 C C . HIS A 1 85 ? -8.481 9.085 0.698 1.00 89.81 85 HIS A C 1
ATOM 665 O O . HIS A 1 85 ? -9.147 8.389 -0.054 1.00 89.81 85 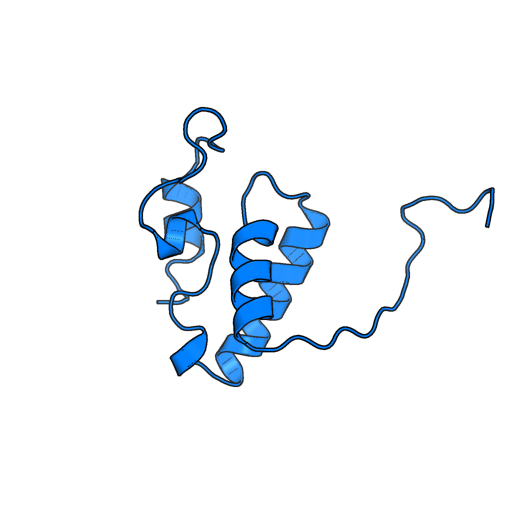HIS A O 1
ATOM 671 N N . TYR A 1 86 ? -8.090 8.653 1.900 1.00 89.81 86 TYR A N 1
ATOM 672 C CA . TYR A 1 86 ? -8.401 7.313 2.422 1.00 89.81 86 TYR A CA 1
ATOM 673 C C . TYR A 1 86 ? -9.670 7.263 3.288 1.00 89.81 86 TYR A C 1
ATOM 675 O O . TYR A 1 86 ? -9.941 6.243 3.917 1.00 89.81 86 TYR A O 1
ATOM 683 N N . ALA A 1 87 ? -10.475 8.331 3.324 1.00 86.56 87 ALA A N 1
ATOM 684 C CA . ALA A 1 87 ? -11.688 8.383 4.144 1.00 86.56 87 ALA A CA 1
ATOM 685 C C . ALA A 1 87 ? -12.771 7.380 3.711 1.00 86.56 87 ALA A C 1
ATOM 687 O O . ALA A 1 87 ? -13.655 7.077 4.502 1.00 86.56 87 ALA A O 1
ATOM 688 N N . TRP A 1 88 ? -12.698 6.872 2.478 1.00 87.94 88 TRP A N 1
ATOM 689 C CA . TRP A 1 88 ? -13.602 5.842 1.961 1.00 87.94 88 TRP A CA 1
ATOM 690 C C . TRP A 1 88 ? -13.346 4.452 2.560 1.00 87.94 88 TRP A C 1
ATOM 692 O O . TRP A 1 88 ? -14.239 3.615 2.514 1.00 87.94 88 TRP A O 1
ATOM 702 N N . ASN A 1 89 ? -12.144 4.194 3.091 1.00 81.50 89 ASN A N 1
ATOM 703 C CA . ASN A 1 89 ? -11.783 2.914 3.703 1.00 81.50 89 ASN A CA 1
ATOM 704 C C . ASN A 1 89 ? -11.971 2.965 5.223 1.00 81.50 89 ASN A C 1
ATOM 706 O O . ASN A 1 89 ? -11.016 2.759 5.973 1.00 81.50 89 ASN A O 1
ATOM 710 N N . ARG A 1 90 ? -13.154 3.342 5.694 1.00 67.69 90 ARG A N 1
ATOM 711 C CA . ARG A 1 90 ? -13.402 3.587 7.112 1.00 67.69 90 ARG A CA 1
ATOM 712 C C . ARG A 1 90 ? -14.759 3.098 7.556 1.00 67.69 90 ARG A C 1
ATOM 714 O O . ARG A 1 90 ? -15.657 3.041 6.688 1.00 67.69 90 ARG A O 1
#